Protein AF-A0A1Q7Y3D4-F1 (afdb_monomer)

Foldseek 3Di:
DDDDAAEQAEDEDEEAEAAAQFQAAEAEDAVPHAHEHYEYEHYEHEYAADADPVQLVQDFDRPVPPPDDSCSRPRGHQARHYEHERYEAYEYENYEYHHPDAHQGANYEYEQYEHYEAEAYEYDHDPNHFNYWDAFYAFYWHDPYPPDHTDTDRTDRTDGD

Sequence (161 aa):
MLVGKLRRVIISNIVCSNAVAHLGSIISGIPGHEIEDVRLNDIYIQHQGGGTAADSQIQPPEKEDAYPEPTMFGPTLPSHGFFIRHARNIHLSNIEFAYLQEDARPAFVMQNVTGADFFRIKAQHAPSAATFALKQVQDFSVAQSRPVPD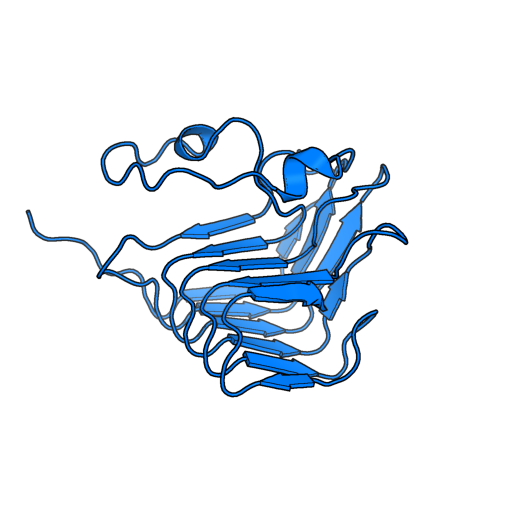TLLDRADDKKL

Structure (mmCIF, N/CA/C/O backbone):
data_AF-A0A1Q7Y3D4-F1
#
_entry.id   AF-A0A1Q7Y3D4-F1
#
loop_
_atom_site.group_PDB
_atom_site.id
_atom_site.type_symbol
_atom_site.label_atom_id
_atom_site.label_alt_id
_atom_site.label_comp_id
_atom_site.label_asym_id
_atom_site.label_entity_id
_atom_site.label_seq_id
_atom_site.pdbx_PDB_ins_code
_atom_site.Cartn_x
_atom_site.Cartn_y
_atom_site.Cartn_z
_atom_site.occupancy
_atom_site.B_iso_or_equiv
_atom_site.auth_seq_id
_atom_site.auth_comp_id
_atom_site.auth_asym_id
_atom_site.auth_atom_id
_atom_site.pdbx_PDB_model_num
ATOM 1 N N . MET A 1 1 ? -23.938 18.084 -7.297 1.00 66.12 1 MET A N 1
ATOM 2 C CA . MET A 1 1 ? -23.968 16.720 -7.866 1.00 66.12 1 MET A CA 1
ATOM 3 C C . MET A 1 1 ? -23.937 15.741 -6.697 1.00 66.12 1 MET A C 1
ATOM 5 O O . MET A 1 1 ? -23.311 16.072 -5.699 1.00 66.12 1 MET A O 1
ATOM 9 N N . LEU A 1 2 ? -24.660 14.619 -6.745 1.00 82.25 2 LEU A N 1
ATOM 10 C CA . LEU A 1 2 ? -24.575 13.605 -5.684 1.00 82.25 2 LEU A CA 1
ATOM 11 C C . LEU A 1 2 ? -23.332 12.746 -5.933 1.00 82.25 2 LEU A C 1
ATOM 13 O O . LEU A 1 2 ? -23.204 12.174 -7.012 1.00 82.25 2 LEU A O 1
ATOM 17 N N . VAL A 1 3 ? -22.432 12.670 -4.953 1.00 88.75 3 VAL A N 1
ATOM 18 C CA . VAL A 1 3 ? -21.235 11.821 -5.023 1.00 88.75 3 VAL A CA 1
ATOM 19 C C . VAL A 1 3 ? -21.598 10.407 -4.567 1.00 88.75 3 VAL A C 1
ATOM 21 O O . VAL A 1 3 ? -22.245 10.225 -3.531 1.00 88.75 3 VAL A O 1
ATOM 24 N N . GLY A 1 4 ? -21.214 9.402 -5.358 1.00 90.50 4 GLY A N 1
ATOM 25 C CA . GLY A 1 4 ? -21.428 7.992 -5.032 1.00 90.50 4 GLY A CA 1
ATOM 26 C C . GLY A 1 4 ? -20.600 7.536 -3.827 1.00 90.50 4 GLY A C 1
ATOM 27 O O . GLY A 1 4 ? -19.575 8.127 -3.505 1.00 90.50 4 GLY A O 1
ATOM 28 N N . LYS A 1 5 ? -21.036 6.462 -3.158 1.00 94.38 5 LYS A N 1
ATOM 29 C CA . LYS A 1 5 ? -20.279 5.819 -2.072 1.00 94.38 5 LYS A CA 1
ATOM 30 C C . LYS A 1 5 ? -19.904 4.398 -2.464 1.00 94.38 5 LYS A C 1
ATOM 32 O O . LYS A 1 5 ? -20.794 3.613 -2.790 1.00 94.38 5 LYS A O 1
ATOM 37 N N . LEU A 1 6 ? -18.624 4.055 -2.356 1.00 97.12 6 LEU A N 1
ATOM 38 C CA . LEU A 1 6 ? -18.140 2.682 -2.478 1.00 97.12 6 LEU A CA 1
ATOM 39 C C . LEU A 1 6 ? -17.708 2.189 -1.098 1.00 97.12 6 LEU A C 1
ATOM 41 O O . LEU A 1 6 ? -16.836 2.785 -0.470 1.00 97.12 6 LEU A O 1
ATOM 45 N N . ARG A 1 7 ? -18.355 1.122 -0.618 1.00 98.25 7 ARG A N 1
ATOM 46 C CA . ARG A 1 7 ? -18.064 0.550 0.697 1.00 98.25 7 ARG A CA 1
ATOM 47 C C . ARG A 1 7 ? -18.435 -0.916 0.825 1.00 98.25 7 ARG A C 1
ATOM 49 O O . ARG A 1 7 ? -19.326 -1.371 0.106 1.00 98.25 7 ARG A O 1
ATOM 56 N N . ARG A 1 8 ? -17.830 -1.605 1.798 1.00 98.38 8 ARG A N 1
ATOM 57 C CA . ARG A 1 8 ? -18.031 -3.043 2.081 1.00 98.38 8 ARG A CA 1
ATOM 58 C C . ARG A 1 8 ? -17.637 -3.912 0.893 1.00 98.38 8 ARG A C 1
ATOM 60 O O . ARG A 1 8 ? -18.421 -4.723 0.401 1.00 98.38 8 ARG A O 1
ATOM 67 N N . VAL A 1 9 ? -16.414 -3.700 0.427 1.00 98.56 9 VAL A N 1
ATOM 68 C CA . VAL A 1 9 ? -15.837 -4.426 -0.705 1.00 98.56 9 VAL A CA 1
ATOM 69 C C . VAL A 1 9 ? -14.943 -5.534 -0.172 1.00 98.56 9 VAL A C 1
ATOM 71 O O . VAL A 1 9 ? -14.087 -5.292 0.677 1.00 98.56 9 VAL A O 1
ATOM 74 N N . ILE A 1 10 ? -15.126 -6.749 -0.685 1.00 98.69 10 ILE A N 1
ATOM 75 C CA . ILE A 1 10 ? -14.235 -7.876 -0.415 1.00 98.69 10 ILE A CA 1
ATOM 76 C C . ILE A 1 10 ? -13.674 -8.357 -1.743 1.00 98.69 10 ILE A C 1
ATOM 78 O O . ILE A 1 10 ? -1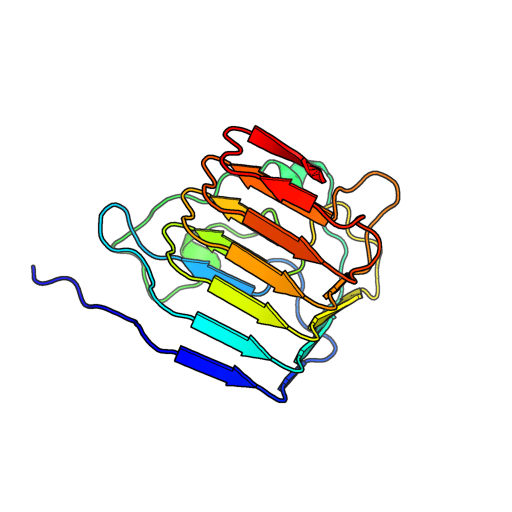4.431 -8.659 -2.664 1.00 98.69 10 ILE A O 1
ATOM 82 N N . ILE A 1 11 ? -12.352 -8.447 -1.818 1.00 98.50 11 ILE A N 1
ATOM 83 C CA . ILE A 1 11 ? -11.642 -9.050 -2.942 1.00 98.50 11 ILE A CA 1
ATOM 84 C C . ILE A 1 11 ? -10.726 -10.122 -2.370 1.00 98.50 11 ILE A C 1
ATOM 86 O O . ILE A 1 11 ? -9.980 -9.868 -1.422 1.00 98.50 11 ILE A O 1
ATOM 90 N N . SER A 1 12 ? -10.793 -11.333 -2.914 1.00 98.62 12 SER A N 1
ATOM 91 C CA . SER A 1 12 ? -9.952 -12.420 -2.434 1.00 98.62 12 SER A CA 1
ATOM 92 C C . SER A 1 12 ? -9.573 -13.424 -3.507 1.00 98.62 12 SER A C 1
ATOM 94 O O . SER A 1 12 ? -10.235 -13.512 -4.541 1.00 98.62 12 SER A O 1
ATOM 96 N N . ASN A 1 13 ? -8.521 -14.197 -3.224 1.00 98.56 13 ASN A N 1
ATOM 97 C CA . ASN A 1 13 ? -8.043 -15.295 -4.065 1.00 98.56 13 ASN A CA 1
ATOM 98 C C . ASN A 1 13 ? -7.640 -14.831 -5.470 1.00 98.56 13 ASN A C 1
ATOM 100 O O . ASN A 1 13 ? -8.055 -15.406 -6.477 1.00 98.56 13 ASN A O 1
ATOM 104 N N . ILE A 1 14 ? -6.839 -13.765 -5.534 1.00 98.12 14 ILE A N 1
ATOM 105 C CA . ILE A 1 14 ? -6.349 -13.212 -6.798 1.00 98.12 14 ILE A CA 1
ATOM 106 C C . ILE A 1 14 ? -4.876 -13.547 -6.981 1.00 98.12 14 ILE A C 1
ATOM 108 O O . ILE A 1 14 ? -4.046 -13.289 -6.114 1.00 98.12 14 ILE A O 1
ATOM 112 N N . VAL A 1 15 ? -4.552 -14.048 -8.170 1.00 98.25 15 VAL 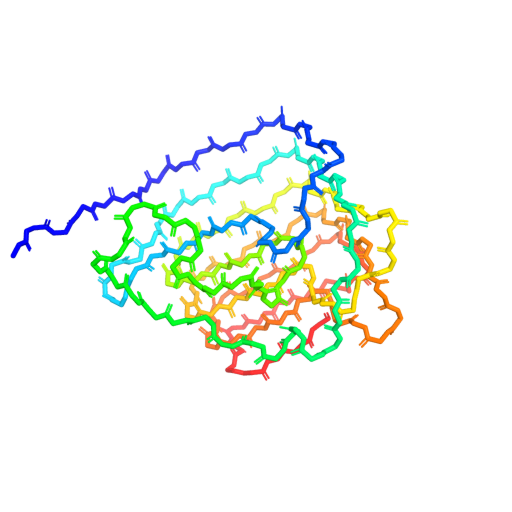A N 1
ATOM 113 C CA . VAL A 1 15 ? -3.181 -14.162 -8.662 1.00 98.25 15 VAL A CA 1
ATOM 114 C C . VAL A 1 15 ? -3.052 -13.264 -9.883 1.00 98.25 15 VAL A C 1
ATOM 116 O O . VAL A 1 15 ? -3.772 -13.429 -10.866 1.00 98.25 15 VAL A O 1
ATOM 119 N N . CYS A 1 16 ? -2.132 -12.310 -9.818 1.00 97.06 16 CYS A N 1
ATOM 120 C CA . CYS A 1 16 ? -1.759 -11.451 -10.931 1.00 97.06 16 CYS A CA 1
ATOM 121 C C . CYS A 1 16 ? -0.286 -11.689 -11.267 1.00 97.06 16 CYS A C 1
ATOM 123 O O . CYS A 1 16 ? 0.568 -11.683 -10.379 1.00 97.06 16 CYS A O 1
ATOM 125 N N . SER A 1 17 ? 0.028 -11.914 -12.541 1.00 96.62 17 SER A N 1
ATOM 126 C CA . SER A 1 17 ? 1.387 -12.236 -12.982 1.00 96.62 17 SER A CA 1
ATOM 127 C C . SER A 1 17 ? 1.804 -11.362 -14.151 1.00 96.62 17 SER A C 1
ATOM 129 O O . SER A 1 17 ? 0.989 -11.051 -15.018 1.00 96.62 17 SER A O 1
ATOM 131 N N . ASN A 1 18 ? 3.090 -11.002 -14.180 1.00 95.75 18 ASN A N 1
ATOM 132 C CA . ASN A 1 18 ? 3.687 -10.140 -15.199 1.00 95.75 18 ASN A CA 1
ATOM 133 C C . ASN A 1 18 ? 2.922 -8.814 -15.407 1.00 95.75 18 ASN A C 1
ATOM 135 O O . ASN A 1 18 ? 2.764 -8.339 -16.533 1.00 95.75 18 ASN A O 1
ATOM 139 N N . ALA A 1 19 ? 2.421 -8.223 -14.318 1.00 94.62 19 ALA A N 1
ATOM 140 C CA . ALA A 1 19 ? 1.708 -6.954 -14.374 1.00 94.62 19 ALA A CA 1
ATOM 141 C C . ALA A 1 19 ? 2.640 -5.803 -14.783 1.00 94.62 19 ALA A C 1
ATOM 143 O O . ALA A 1 19 ? 3.809 -5.747 -14.382 1.00 94.62 19 ALA A O 1
ATOM 144 N N . VAL A 1 20 ? 2.102 -4.841 -15.534 1.00 91.44 20 VAL A N 1
ATOM 145 C CA . VAL A 1 20 ? 2.785 -3.565 -15.778 1.00 91.44 20 VAL A CA 1
ATOM 146 C C . VAL A 1 20 ? 2.959 -2.814 -14.457 1.00 91.44 20 VAL A C 1
ATOM 148 O O . VAL A 1 20 ? 2.049 -2.762 -13.634 1.00 91.44 20 VAL A O 1
ATOM 151 N N . ALA A 1 21 ? 4.141 -2.244 -14.231 1.00 89.38 21 ALA A N 1
ATOM 152 C CA . ALA A 1 21 ? 4.531 -1.804 -12.890 1.00 89.38 21 ALA A CA 1
ATOM 153 C C . ALA A 1 21 ? 4.268 -0.322 -12.589 1.00 89.38 21 ALA A C 1
ATOM 155 O O . ALA A 1 21 ? 4.313 0.080 -11.430 1.00 89.38 21 ALA A O 1
ATOM 156 N N . HIS A 1 22 ? 4.005 0.513 -13.596 1.00 88.19 22 HIS A N 1
ATOM 157 C CA . HIS A 1 22 ? 4.006 1.969 -13.419 1.00 88.19 22 HIS A CA 1
ATOM 158 C C . HIS A 1 22 ? 2.860 2.488 -12.528 1.00 88.19 22 HIS A C 1
ATOM 160 O O . HIS A 1 22 ? 3.078 3.446 -11.794 1.00 88.19 22 HIS A O 1
ATOM 166 N N . LEU A 1 23 ? 1.688 1.837 -12.501 1.00 84.19 23 LEU A N 1
ATOM 167 C CA . LEU A 1 23 ? 0.550 2.263 -11.663 1.00 84.19 23 LEU A CA 1
ATOM 168 C C . LEU A 1 23 ? 0.380 1.443 -10.372 1.00 84.19 23 LEU A C 1
ATOM 170 O O . LEU A 1 23 ? -0.010 1.993 -9.349 1.00 84.19 23 LEU A O 1
ATOM 174 N N . GLY A 1 24 ? 0.666 0.140 -10.383 1.00 86.88 24 GLY A N 1
ATOM 175 C CA . GLY A 1 24 ? 0.287 -0.730 -9.263 1.00 86.88 24 GLY A CA 1
ATOM 176 C C . GLY A 1 24 ? -1.239 -0.821 -9.088 1.00 86.88 24 GLY A C 1
ATOM 177 O O . GLY A 1 24 ? -1.998 -0.667 -10.045 1.00 86.88 24 GLY A O 1
ATOM 178 N N . SER A 1 25 ? -1.693 -1.100 -7.867 1.00 94.12 25 SER A N 1
ATOM 179 C CA . SER A 1 25 ? -3.111 -1.167 -7.487 1.00 94.12 25 SER A CA 1
ATOM 180 C C . SER A 1 25 ? -3.549 0.111 -6.769 1.00 94.12 25 SER A C 1
ATOM 182 O O . SER A 1 25 ? -2.846 0.606 -5.892 1.00 94.12 25 SER A O 1
ATOM 184 N N . ILE A 1 26 ? -4.724 0.643 -7.112 1.00 94.81 26 ILE A N 1
ATOM 185 C CA . ILE A 1 26 ? -5.178 1.961 -6.646 1.00 94.81 26 ILE A CA 1
ATOM 186 C C . ILE A 1 26 ? -6.473 1.827 -5.852 1.00 94.81 26 ILE A C 1
ATOM 188 O O . ILE A 1 26 ? -7.455 1.277 -6.348 1.00 94.81 26 ILE A O 1
ATOM 192 N N . ILE A 1 27 ? -6.494 2.393 -4.647 1.00 96.62 27 ILE A N 1
ATOM 193 C CA . ILE A 1 27 ? -7.709 2.636 -3.865 1.00 96.62 27 ILE A CA 1
ATOM 194 C C . ILE A 1 27 ? -7.739 4.130 -3.559 1.00 96.62 27 ILE A C 1
ATOM 196 O O . ILE A 1 27 ? -7.105 4.578 -2.611 1.00 96.62 27 ILE A O 1
ATOM 200 N N . SER A 1 28 ? -8.442 4.916 -4.370 1.00 95.38 28 SER A N 1
ATOM 201 C CA . SER A 1 28 ? -8.550 6.362 -4.156 1.00 95.38 28 SER A CA 1
ATOM 202 C C . SER A 1 28 ? -10.007 6.760 -3.999 1.00 95.38 28 SER A C 1
ATOM 204 O O . SER A 1 28 ? -10.789 6.614 -4.937 1.00 95.38 28 SER A O 1
ATOM 206 N N . GLY A 1 29 ? -10.356 7.291 -2.830 1.00 95.38 29 GLY A N 1
ATOM 207 C CA . GLY A 1 29 ? -11.504 8.182 -2.699 1.00 95.38 29 GLY A CA 1
ATOM 208 C C . GLY A 1 29 ? -11.160 9.576 -3.221 1.00 95.38 29 GLY A C 1
ATOM 209 O O . GLY A 1 29 ? -10.099 9.788 -3.819 1.00 95.38 29 GLY A O 1
ATOM 210 N N . ILE A 1 30 ? -12.044 10.527 -2.940 1.00 94.25 30 ILE A N 1
ATOM 211 C CA . ILE A 1 30 ? -11.812 11.963 -3.146 1.00 94.25 30 ILE A CA 1
ATOM 212 C C . ILE A 1 30 ? -11.980 12.696 -1.804 1.00 94.25 30 ILE A C 1
ATOM 214 O O . ILE A 1 30 ? -12.592 12.138 -0.883 1.00 94.25 30 ILE A O 1
ATOM 218 N N . PRO A 1 31 ? -11.462 13.927 -1.651 1.00 94.00 31 PRO A N 1
ATOM 219 C CA . PRO A 1 31 ? -11.648 14.720 -0.440 1.00 94.00 31 PRO A CA 1
ATOM 220 C C . PRO A 1 31 ? -13.113 14.760 0.030 1.00 94.00 31 PRO A C 1
ATOM 222 O O . PRO A 1 31 ? -14.025 15.086 -0.723 1.00 94.00 31 PRO A O 1
ATOM 225 N N . GLY A 1 32 ? -13.350 14.401 1.295 1.00 94.06 32 GLY A N 1
ATOM 226 C CA . GLY A 1 32 ? -14.693 14.359 1.892 1.00 94.06 32 GLY A CA 1
ATOM 227 C C . GLY A 1 32 ? -15.558 13.148 1.504 1.00 94.06 32 GLY A C 1
ATOM 228 O O . GLY A 1 32 ? -16.651 12.989 2.052 1.00 94.06 32 GLY A O 1
ATOM 229 N N . HIS A 1 33 ? -15.080 12.275 0.613 1.00 95.50 33 HIS A N 1
ATOM 230 C CA . HIS A 1 33 ? -15.794 11.086 0.141 1.00 95.50 33 HIS A CA 1
ATOM 231 C C . HIS A 1 33 ? -14.856 9.875 0.103 1.00 95.50 33 HIS A C 1
ATOM 233 O O . HIS A 1 33 ? -14.411 9.419 -0.953 1.00 95.50 33 HIS A O 1
ATOM 239 N N . GLU A 1 34 ? -14.548 9.376 1.296 1.00 97.69 34 GLU A N 1
ATOM 240 C CA . GLU A 1 34 ? -13.641 8.252 1.498 1.00 97.69 34 GLU A CA 1
ATOM 241 C C . GLU A 1 34 ? -14.205 6.943 0.921 1.00 97.69 34 GLU A C 1
ATOM 243 O O . GLU A 1 34 ? -15.419 6.711 0.915 1.00 97.69 34 GLU A O 1
ATOM 248 N N . ILE A 1 35 ? -13.309 6.055 0.483 1.00 98.31 35 ILE A N 1
ATOM 249 C CA . ILE A 1 35 ? -13.637 4.639 0.271 1.00 98.31 35 ILE A CA 1
ATOM 250 C C . ILE A 1 35 ? -13.641 3.940 1.630 1.00 98.31 35 ILE A C 1
ATOM 252 O O . ILE A 1 35 ? -12.664 4.049 2.367 1.00 98.31 35 ILE A O 1
ATOM 256 N N . GLU 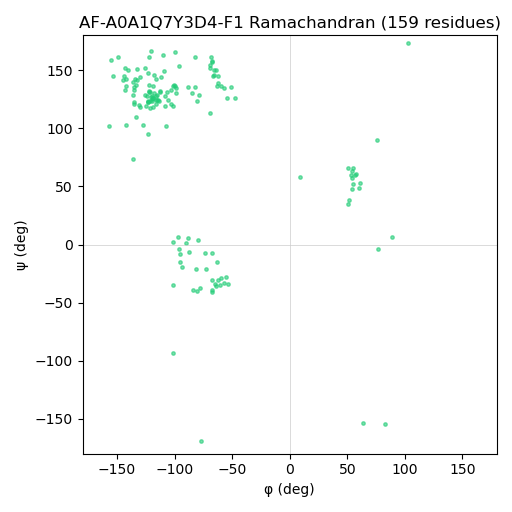A 1 36 ? -14.710 3.211 1.959 1.00 98.75 36 GLU A N 1
ATOM 257 C CA . GLU A 1 36 ? -14.908 2.658 3.309 1.00 98.75 36 GLU A CA 1
ATOM 258 C C . GLU A 1 36 ? -14.956 1.119 3.321 1.00 98.75 36 GLU A C 1
ATOM 260 O O . GLU A 1 36 ? -15.530 0.488 2.434 1.00 98.75 36 GLU A O 1
ATOM 265 N N . ASP A 1 37 ? -14.446 0.494 4.379 1.00 98.75 37 ASP A N 1
ATOM 266 C CA . ASP A 1 37 ? -14.654 -0.926 4.695 1.00 98.75 37 ASP A CA 1
ATOM 267 C C . ASP A 1 37 ? -14.223 -1.878 3.557 1.00 98.75 37 ASP A C 1
ATOM 269 O O . ASP A 1 37 ? -15.030 -2.643 3.009 1.00 98.75 37 ASP A O 1
ATOM 273 N N . VAL A 1 38 ? -12.944 -1.829 3.179 1.00 98.81 38 VAL A N 1
ATOM 274 C CA . VAL A 1 38 ? -12.369 -2.701 2.139 1.00 98.81 38 VAL A CA 1
ATOM 275 C C . VAL A 1 38 ? -11.555 -3.813 2.781 1.00 98.81 38 VAL A C 1
ATOM 277 O O . VAL A 1 38 ? -10.723 -3.565 3.651 1.00 98.81 38 VAL A O 1
ATOM 280 N N . ARG A 1 39 ? -11.763 -5.050 2.322 1.00 98.88 39 ARG A N 1
ATOM 281 C CA . ARG A 1 39 ? -10.968 -6.213 2.729 1.00 98.88 39 ARG A CA 1
ATOM 282 C C . ARG A 1 39 ? -10.351 -6.895 1.520 1.00 98.88 39 ARG A C 1
ATOM 284 O O . ARG A 1 39 ? -11.081 -7.352 0.639 1.00 98.88 39 ARG A O 1
ATOM 291 N N . LEU A 1 40 ? -9.028 -7.011 1.511 1.00 98.75 40 LEU A N 1
ATOM 292 C CA . LEU A 1 40 ? -8.284 -7.755 0.497 1.00 98.75 40 LEU A CA 1
ATOM 293 C C . LEU A 1 40 ? -7.587 -8.943 1.156 1.00 98.75 40 LEU A C 1
ATOM 295 O O . LEU A 1 40 ? -6.849 -8.753 2.123 1.00 98.75 40 LEU A O 1
ATOM 299 N N . ASN A 1 41 ? -7.832 -10.157 0.659 1.00 98.38 41 ASN A N 1
ATOM 300 C CA . ASN A 1 41 ? -7.319 -11.375 1.290 1.00 98.38 41 ASN A CA 1
ATOM 301 C C . ASN A 1 41 ? -6.752 -12.361 0.272 1.00 98.38 41 ASN A C 1
ATOM 303 O O . ASN A 1 41 ? -7.365 -12.578 -0.769 1.00 98.38 41 ASN A O 1
ATOM 307 N N . ASP A 1 42 ? -5.638 -13.006 0.605 1.00 98.69 42 ASP A N 1
ATOM 308 C CA . ASP A 1 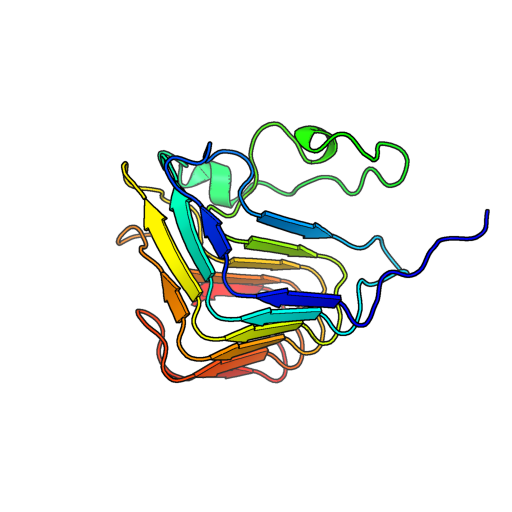42 ? -5.073 -14.106 -0.189 1.00 98.69 42 ASP A CA 1
ATOM 309 C C . ASP A 1 42 ? -4.782 -13.667 -1.634 1.00 98.69 42 ASP A C 1
ATOM 311 O O . ASP A 1 42 ? -5.371 -14.157 -2.603 1.00 98.69 42 ASP A O 1
ATOM 315 N N . ILE A 1 43 ? -3.903 -12.670 -1.770 1.00 98.62 43 ILE A N 1
ATOM 316 C CA . ILE A 1 43 ? -3.558 -12.064 -3.059 1.00 98.62 43 ILE A CA 1
ATOM 317 C C . ILE A 1 43 ? -2.058 -12.178 -3.312 1.00 98.62 43 ILE A C 1
ATOM 319 O O . ILE A 1 43 ? -1.243 -11.784 -2.479 1.00 98.62 43 ILE A O 1
ATOM 323 N N . TYR A 1 44 ? -1.706 -12.649 -4.504 1.00 98.38 44 TYR A N 1
ATOM 324 C CA . TYR A 1 44 ? -0.348 -12.619 -5.032 1.00 98.38 44 TYR A CA 1
ATOM 325 C C . TYR A 1 44 ? -0.282 -11.716 -6.262 1.00 98.38 44 TYR A C 1
ATOM 327 O O . TYR A 1 44 ? -1.055 -11.893 -7.207 1.00 98.38 44 TYR A O 1
ATOM 335 N N . ILE A 1 45 ? 0.662 -10.776 -6.280 1.00 97.56 45 ILE A N 1
ATOM 336 C CA . ILE A 1 45 ? 0.916 -9.908 -7.433 1.00 97.56 45 ILE A CA 1
ATOM 337 C C . ILE A 1 45 ? 2.409 -9.927 -7.765 1.00 97.56 45 ILE A C 1
ATOM 339 O O . ILE A 1 45 ? 3.242 -9.476 -6.979 1.00 97.56 45 ILE A O 1
ATOM 343 N N . GLN A 1 46 ? 2.735 -10.394 -8.971 1.00 97.62 46 GLN A N 1
ATOM 344 C CA . GLN A 1 46 ? 4.050 -10.229 -9.583 1.00 97.62 46 GLN A CA 1
ATOM 345 C C . GLN A 1 46 ? 3.992 -9.171 -10.685 1.00 97.62 46 GLN A C 1
ATOM 347 O O . GLN A 1 46 ? 3.232 -9.314 -11.647 1.00 97.62 46 GLN A O 1
ATOM 352 N N . HIS A 1 47 ? 4.834 -8.146 -10.585 1.00 97.31 47 HIS A N 1
ATOM 353 C CA . HIS A 1 47 ? 4.934 -7.078 -11.580 1.00 97.31 47 HIS A CA 1
ATOM 354 C C . HIS A 1 47 ? 6.337 -6.969 -12.188 1.00 97.31 47 HIS A C 1
ATOM 356 O O . HIS A 1 47 ? 7.306 -7.546 -11.699 1.00 97.31 47 HIS A O 1
ATOM 362 N N . GLN A 1 48 ? 6.452 -6.225 -13.287 1.00 97.62 48 GLN A N 1
ATOM 363 C CA . GLN A 1 48 ? 7.716 -6.060 -14.014 1.00 97.62 48 GLN A CA 1
ATOM 364 C C . GLN A 1 48 ? 8.788 -5.325 -13.189 1.00 97.62 48 GLN A C 1
ATOM 366 O O . GLN A 1 48 ? 9.955 -5.688 -13.263 1.00 97.62 48 GLN A O 1
ATOM 371 N N . GLY A 1 49 ? 8.387 -4.371 -12.345 1.00 96.50 49 GLY A N 1
ATOM 372 C CA . GLY A 1 49 ? 9.286 -3.563 -11.510 1.00 96.50 49 GLY A CA 1
ATOM 373 C C . GLY A 1 49 ? 9.885 -2.376 -12.263 1.00 96.50 49 GLY A C 1
ATOM 374 O O . GLY A 1 49 ? 9.278 -1.896 -13.223 1.00 96.50 49 GLY A O 1
ATOM 375 N N . GLY A 1 50 ? 11.058 -1.909 -11.829 1.00 96.50 50 GLY A N 1
ATOM 376 C CA . GLY A 1 50 ? 11.819 -0.854 -12.510 1.00 96.50 50 GLY A CA 1
ATOM 377 C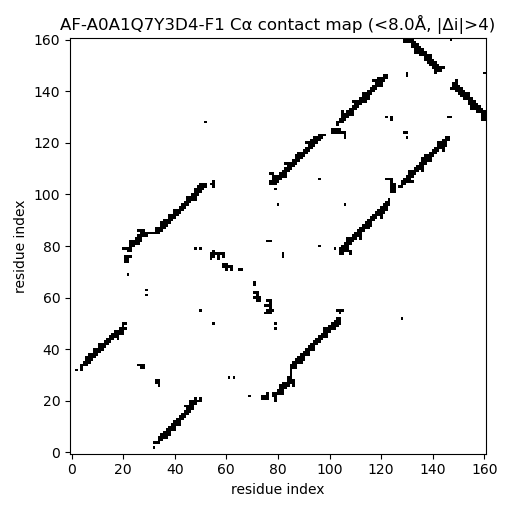 C . GLY A 1 50 ? 11.489 0.584 -12.093 1.00 96.50 50 GLY A C 1
ATOM 378 O O . GLY A 1 50 ? 12.003 1.520 -12.704 1.00 96.50 50 GLY A O 1
ATOM 379 N N . GLY A 1 51 ? 10.655 0.786 -11.070 1.00 96.56 51 GLY A N 1
ATOM 380 C CA . GLY A 1 51 ? 10.423 2.111 -10.495 1.00 96.56 51 GLY A CA 1
ATOM 381 C C . GLY A 1 51 ? 11.665 2.683 -9.808 1.00 96.56 51 GLY A C 1
ATOM 382 O O . GLY A 1 51 ? 12.463 1.964 -9.206 1.00 96.56 51 GLY A O 1
ATOM 383 N N . THR A 1 52 ? 11.830 4.000 -9.884 1.00 96.56 52 THR A N 1
ATOM 384 C CA . THR A 1 52 ? 12.991 4.716 -9.346 1.00 96.56 52 THR A CA 1
ATOM 385 C C . THR A 1 52 ? 12.705 5.354 -7.985 1.00 96.56 52 THR A C 1
ATOM 387 O O . THR A 1 52 ? 11.560 5.556 -7.577 1.00 96.56 52 THR A O 1
ATOM 390 N N . ALA A 1 53 ? 13.767 5.762 -7.283 1.00 96.12 53 ALA A N 1
ATOM 391 C CA . ALA A 1 53 ? 13.625 6.536 -6.053 1.00 96.12 53 ALA A CA 1
ATOM 392 C C . ALA A 1 53 ? 12.937 7.894 -6.299 1.00 96.12 53 ALA A C 1
ATOM 394 O O . ALA A 1 53 ? 12.224 8.378 -5.423 1.00 96.12 53 ALA A O 1
ATOM 395 N N . ALA A 1 54 ? 13.097 8.493 -7.486 1.00 96.44 54 ALA A N 1
ATOM 396 C CA . ALA A 1 54 ? 12.399 9.723 -7.858 1.00 96.44 54 ALA A CA 1
ATOM 397 C C . ALA A 1 54 ? 10.889 9.486 -8.007 1.00 96.44 54 ALA A C 1
ATOM 399 O O . ALA A 1 54 ? 10.096 10.291 -7.518 1.00 96.44 54 ALA A O 1
ATOM 400 N N . ASP A 1 55 ? 10.492 8.345 -8.581 1.00 96.88 55 ASP A N 1
ATOM 401 C CA . ASP A 1 55 ? 9.079 7.976 -8.703 1.00 96.88 55 ASP A CA 1
ATOM 402 C C . ASP A 1 55 ? 8.401 7.866 -7.331 1.00 96.88 55 ASP A C 1
ATOM 404 O O . ASP A 1 55 ? 7.259 8.288 -7.170 1.00 96.88 55 ASP A O 1
ATOM 408 N N . SER A 1 56 ? 9.123 7.406 -6.301 1.00 95.25 56 SER A N 1
ATOM 409 C CA . SER A 1 56 ? 8.598 7.319 -4.926 1.00 95.25 56 SER A CA 1
ATOM 410 C C . SER A 1 56 ? 8.225 8.670 -4.300 1.00 95.25 56 SER A C 1
ATOM 412 O O . SER A 1 56 ? 7.555 8.707 -3.267 1.00 95.25 56 SER A O 1
ATOM 414 N N . GLN A 1 57 ? 8.684 9.781 -4.886 1.00 95.06 57 GLN A N 1
ATOM 415 C CA . GLN A 1 57 ? 8.403 11.137 -4.412 1.00 95.06 57 GLN A CA 1
ATOM 416 C C . GLN A 1 57 ? 7.216 11.784 -5.139 1.00 95.06 57 GLN A C 1
ATOM 418 O O . GLN A 1 57 ? 6.760 12.855 -4.725 1.00 95.06 57 GLN A O 1
ATOM 423 N N . ILE A 1 58 ? 6.692 11.143 -6.192 1.00 95.56 58 ILE A N 1
ATOM 424 C CA . ILE A 1 58 ? 5.553 11.648 -6.962 1.00 95.56 58 ILE A CA 1
ATOM 425 C C . ILE A 1 58 ? 4.353 11.864 -6.033 1.00 95.56 58 ILE A C 1
ATOM 427 O O . ILE A 1 58 ? 4.015 11.017 -5.208 1.00 95.56 58 ILE A O 1
ATOM 431 N N . GLN A 1 59 ? 3.693 13.011 -6.194 1.00 93.75 59 GLN A N 1
ATOM 432 C CA . GLN A 1 59 ? 2.413 13.316 -5.560 1.00 93.75 59 GLN A CA 1
ATOM 433 C C . GLN A 1 59 ? 1.318 13.269 -6.633 1.00 93.75 59 GLN A C 1
ATOM 435 O O . GLN A 1 59 ? 1.216 14.208 -7.428 1.00 93.75 59 GLN A O 1
ATOM 440 N N . PRO A 1 60 ? 0.521 12.188 -6.698 1.00 93.19 60 PRO A N 1
ATOM 441 C CA . PRO A 1 60 ? -0.559 12.087 -7.671 1.00 93.19 60 PRO A CA 1
ATOM 442 C C . PRO A 1 60 ? -1.584 13.224 -7.498 1.00 93.19 60 PRO A C 1
ATOM 444 O O . PRO A 1 60 ? -1.979 13.509 -6.365 1.00 93.19 60 PRO A O 1
ATOM 447 N N . PRO A 1 61 ? -2.062 13.877 -8.572 1.00 92.25 61 PRO A N 1
ATOM 448 C CA . PRO A 1 61 ? -3.077 14.928 -8.471 1.00 92.25 61 PRO A CA 1
ATOM 449 C C . PRO A 1 61 ? -4.447 14.372 -8.029 1.00 92.25 61 PRO A C 1
ATOM 451 O O . PRO A 1 61 ? -4.705 13.174 -8.139 1.00 92.25 61 PRO A O 1
ATOM 454 N N . GLU A 1 62 ? -5.343 15.233 -7.535 1.00 87.19 62 GLU A N 1
ATOM 455 C CA . GLU A 1 62 ? -6.681 14.827 -7.045 1.00 87.19 62 GLU A CA 1
ATOM 456 C C . GLU A 1 62 ? -7.734 14.634 -8.157 1.00 87.19 62 GLU A C 1
ATOM 458 O O . GLU A 1 62 ? -8.688 13.907 -7.938 1.00 87.19 62 GLU A O 1
ATOM 463 N N . LYS A 1 63 ? -7.544 15.224 -9.350 1.00 85.38 63 LYS A N 1
ATOM 464 C CA . LYS A 1 63 ? -8.395 15.171 -10.573 1.00 85.38 63 LYS A CA 1
ATOM 465 C C . LYS A 1 63 ? -9.796 14.514 -10.459 1.00 85.38 63 LYS A C 1
ATOM 467 O O . LYS A 1 63 ? -10.109 13.612 -11.229 1.00 85.38 63 LYS A O 1
ATOM 472 N N . GLU A 1 64 ? -10.663 15.006 -9.580 1.00 82.44 64 GLU A N 1
ATOM 473 C CA . GLU A 1 64 ? -11.935 14.346 -9.224 1.00 82.44 64 GLU A CA 1
ATOM 474 C C . GLU A 1 64 ? -12.863 14.095 -10.433 1.00 82.44 64 GLU A C 1
ATOM 476 O O . GLU A 1 64 ? -13.517 13.057 -10.510 1.00 82.44 64 GLU A O 1
ATOM 481 N N . ASP A 1 65 ? -12.837 14.989 -11.428 1.00 82.19 65 ASP A N 1
ATOM 482 C CA . ASP A 1 65 ? -13.692 14.936 -12.623 1.00 82.19 65 ASP A CA 1
ATOM 483 C C . ASP A 1 65 ? -13.098 14.145 -13.811 1.00 82.19 65 ASP A C 1
ATOM 485 O O . ASP A 1 65 ? -13.702 14.095 -14.882 1.00 82.19 65 ASP A O 1
ATOM 489 N N . ALA A 1 66 ? -11.902 13.555 -13.673 1.00 80.31 66 ALA A N 1
ATOM 490 C CA . ALA A 1 66 ? -11.189 12.898 -14.783 1.00 80.31 66 ALA A CA 1
ATOM 491 C C . ALA A 1 66 ? -11.297 11.359 -14.795 1.00 80.31 66 ALA A C 1
ATOM 493 O O . ALA A 1 66 ? -10.702 10.707 -15.655 1.00 80.31 66 ALA A O 1
ATOM 494 N N . TYR A 1 67 ? -12.038 10.776 -13.848 1.00 74.56 67 TYR A N 1
ATOM 495 C CA . TYR A 1 67 ? -12.319 9.337 -13.799 1.00 74.56 67 TYR A CA 1
ATOM 496 C C . TYR A 1 67 ? -13.113 8.889 -15.052 1.00 74.56 67 TYR A C 1
ATOM 498 O O . TYR A 1 67 ? -13.960 9.662 -15.510 1.00 74.56 67 TYR A O 1
ATOM 506 N N . PRO A 1 68 ? -12.913 7.672 -15.623 1.00 76.56 68 PRO A N 1
ATOM 507 C CA . PRO A 1 68 ? -12.228 6.479 -15.093 1.00 76.56 68 PRO A CA 1
ATOM 508 C C . PRO A 1 68 ? -10.766 6.262 -15.496 1.00 76.56 68 PRO A C 1
ATOM 510 O O . PRO A 1 68 ? -10.217 5.210 -15.173 1.00 76.56 68 PRO A O 1
ATOM 513 N N . GLU A 1 69 ? -10.129 7.200 -16.196 1.00 82.88 69 GLU A N 1
ATOM 514 C CA . GLU A 1 69 ? -8.807 6.971 -16.792 1.00 82.88 69 GLU A CA 1
ATOM 515 C C . GLU A 1 69 ? -7.693 6.852 -15.738 1.00 82.88 69 GLU A C 1
ATOM 517 O O . GLU A 1 69 ? -7.350 7.859 -15.126 1.00 82.88 69 GLU A O 1
ATOM 522 N N . PRO A 1 70 ? -7.034 5.689 -15.544 1.00 70.62 70 PRO A N 1
ATOM 523 C CA . PRO A 1 70 ? -6.032 5.521 -14.482 1.00 70.62 70 PRO A CA 1
ATOM 524 C C . PRO A 1 70 ? -4.839 6.482 -14.596 1.00 70.62 70 PRO A C 1
ATOM 526 O O . PRO A 1 70 ? -4.263 6.902 -13.592 1.00 70.62 70 PRO A O 1
ATOM 529 N N . THR A 1 71 ? -4.505 6.889 -15.825 1.00 79.75 71 THR A N 1
ATOM 530 C CA . THR A 1 71 ? -3.450 7.873 -16.122 1.00 79.75 71 THR A CA 1
ATOM 531 C C . THR A 1 71 ? -3.787 9.287 -15.636 1.00 79.75 71 THR A C 1
ATOM 533 O O . THR A 1 71 ? -2.923 10.168 -15.636 1.00 79.75 71 THR A O 1
ATOM 536 N N . MET A 1 72 ? -5.014 9.530 -15.154 1.00 84.38 72 MET A N 1
ATOM 537 C CA . MET A 1 72 ? -5.394 10.779 -14.492 1.00 84.38 72 MET A CA 1
ATOM 538 C C . MET A 1 72 ? -4.450 11.119 -13.329 1.00 84.38 72 MET A C 1
ATOM 540 O O . MET A 1 72 ? -4.115 12.294 -13.155 1.00 84.38 72 MET A O 1
ATOM 544 N N . PHE A 1 73 ? -3.946 10.101 -12.621 1.00 84.62 73 PHE A N 1
ATOM 545 C CA . PHE A 1 73 ? -2.997 10.217 -11.510 1.00 84.62 73 PHE A CA 1
ATOM 546 C C . PHE A 1 73 ? -1.537 10.429 -11.940 1.00 84.62 73 PHE A C 1
ATOM 548 O O . PHE A 1 73 ? -0.649 10.523 -11.095 1.00 84.62 73 PHE A O 1
ATOM 555 N N . GLY A 1 74 ? -1.294 10.565 -13.244 1.00 87.31 74 GLY A N 1
ATOM 556 C CA . GLY A 1 74 ? 0.032 10.650 -13.836 1.00 87.31 74 GLY A CA 1
ATOM 557 C C . GLY A 1 74 ? 0.461 9.330 -14.485 1.00 87.31 74 GLY A C 1
ATOM 558 O O . GLY A 1 74 ? -0.237 8.321 -14.383 1.00 87.31 74 GLY A O 1
ATOM 559 N N . PRO A 1 75 ? 1.608 9.337 -15.183 1.00 87.56 75 PRO A N 1
ATOM 560 C CA . PRO A 1 75 ? 2.121 8.155 -15.874 1.00 87.56 75 PRO A CA 1
ATOM 561 C C . PRO A 1 75 ? 2.685 7.099 -14.914 1.00 87.56 75 PRO A C 1
ATOM 563 O O . PRO A 1 75 ? 2.779 5.937 -15.291 1.00 87.56 75 PRO A O 1
ATOM 566 N N . THR A 1 76 ? 3.047 7.495 -13.690 1.00 93.38 76 THR A N 1
ATOM 567 C CA . THR A 1 76 ? 3.674 6.632 -12.686 1.00 93.38 76 THR A CA 1
ATOM 568 C C . THR A 1 76 ? 3.136 6.979 -11.304 1.00 93.38 76 THR A C 1
ATOM 570 O O . THR A 1 76 ? 3.026 8.156 -10.959 1.00 93.38 76 THR A O 1
ATOM 573 N N . LEU A 1 77 ? 2.827 5.960 -10.505 1.00 95.69 77 LEU A N 1
ATOM 574 C CA . LEU A 1 77 ? 2.460 6.100 -9.101 1.00 95.69 77 LEU A CA 1
ATOM 575 C C . LEU A 1 77 ? 3.657 5.874 -8.170 1.00 95.69 77 LEU A C 1
ATOM 577 O O . LEU A 1 77 ? 4.581 5.130 -8.516 1.00 95.69 77 LEU A O 1
ATOM 581 N N . PRO A 1 78 ? 3.634 6.476 -6.964 1.00 97.31 78 PRO A N 1
ATOM 582 C CA . PRO A 1 78 ? 4.750 6.411 -6.028 1.00 97.31 78 PRO A CA 1
ATOM 583 C C . PRO A 1 78 ? 4.899 5.056 -5.338 1.00 97.31 78 PRO A C 1
ATOM 585 O O . PRO A 1 78 ? 5.887 4.858 -4.643 1.00 97.31 78 PRO A O 1
ATOM 588 N N . SER A 1 79 ? 3.951 4.133 -5.511 1.00 97.12 79 SER A N 1
ATOM 589 C CA . SER A 1 79 ? 4.010 2.761 -5.001 1.00 97.12 79 SER A CA 1
ATOM 590 C C . SER A 1 79 ? 4.204 1.755 -6.129 1.00 97.12 79 SER A C 1
ATOM 592 O O . SER A 1 79 ? 3.646 1.943 -7.210 1.00 97.12 79 SER A O 1
ATOM 594 N N . HIS A 1 80 ? 4.870 0.635 -5.855 1.00 96.25 80 HIS A N 1
ATOM 595 C CA . HIS A 1 80 ? 4.863 -0.515 -6.768 1.00 96.25 80 HIS A CA 1
ATOM 596 C C . HIS A 1 80 ? 3.772 -1.554 -6.445 1.00 96.25 80 HIS A C 1
ATOM 598 O O . HIS A 1 80 ? 3.402 -2.337 -7.317 1.00 96.25 80 HIS A O 1
ATOM 604 N N . GLY A 1 81 ? 3.233 -1.545 -5.218 1.00 96.19 81 GLY A N 1
ATOM 605 C CA . GLY A 1 81 ? 2.122 -2.395 -4.784 1.00 96.19 81 GLY A CA 1
ATOM 606 C C . GLY A 1 81 ? 0.789 -1.645 -4.771 1.00 96.19 81 GLY A C 1
ATOM 607 O O . GLY A 1 81 ? 0.112 -1.590 -5.794 1.00 96.19 81 GLY A O 1
ATOM 608 N N . PHE A 1 82 ? 0.407 -1.070 -3.625 1.00 97.50 82 PHE A N 1
ATOM 609 C CA . PHE A 1 82 ? -0.828 -0.295 -3.463 1.00 97.50 82 PHE A CA 1
ATOM 610 C C . PHE A 1 82 ? -0.574 1.195 -3.204 1.00 97.50 82 PHE A C 1
ATOM 612 O O . PHE A 1 82 ? 0.146 1.558 -2.271 1.00 97.50 82 PHE A O 1
ATOM 619 N N . PHE A 1 83 ? -1.271 2.046 -3.956 1.00 97.88 83 PHE A N 1
ATOM 620 C CA . PHE A 1 83 ? -1.499 3.448 -3.617 1.00 97.88 83 PHE A CA 1
ATOM 621 C C . PHE A 1 83 ? -2.913 3.592 -3.048 1.00 97.88 83 PHE A C 1
ATOM 623 O O . PHE A 1 83 ? -3.895 3.287 -3.728 1.00 97.88 83 PHE A O 1
ATOM 630 N N . ILE A 1 84 ? -3.019 4.041 -1.799 1.00 98.44 84 ILE A N 1
ATOM 631 C CA . ILE A 1 84 ? -4.285 4.169 -1.075 1.00 98.44 84 ILE A CA 1
ATOM 632 C C . ILE A 1 84 ? -4.440 5.615 -0.613 1.00 98.44 84 ILE A C 1
ATOM 634 O O . ILE A 1 84 ? -3.580 6.142 0.093 1.00 98.44 84 ILE A O 1
ATOM 638 N N . ARG A 1 85 ? -5.536 6.268 -0.993 1.00 97.88 85 ARG A N 1
ATOM 639 C CA . ARG A 1 85 ? -5.794 7.663 -0.642 1.00 97.88 85 ARG A CA 1
ATOM 640 C C . ARG A 1 85 ? -7.262 7.919 -0.327 1.00 97.88 85 ARG A C 1
ATOM 642 O O . ARG A 1 85 ? -8.125 7.365 -1.001 1.00 97.88 85 ARG A O 1
ATOM 649 N N . HIS A 1 86 ? -7.535 8.779 0.660 1.00 98.19 86 HIS A N 1
ATOM 650 C CA . HIS A 1 86 ? -8.893 9.125 1.117 1.00 98.19 86 HIS A CA 1
ATOM 651 C C . HIS A 1 86 ? -9.709 7.860 1.395 1.00 98.19 86 HIS A C 1
ATOM 653 O O . HIS A 1 86 ? -10.641 7.516 0.663 1.00 98.19 86 HIS A O 1
ATOM 659 N N . ALA A 1 87 ? -9.295 7.108 2.410 1.00 98.69 87 ALA A N 1
ATOM 660 C CA . ALA A 1 87 ? -9.848 5.789 2.685 1.00 98.69 87 ALA A CA 1
ATOM 661 C C . ALA A 1 87 ? -10.025 5.542 4.186 1.00 98.69 87 ALA A C 1
ATOM 663 O O . ALA A 1 87 ? -9.266 6.053 5.010 1.00 98.69 87 ALA A O 1
ATOM 664 N N . ARG A 1 88 ? -11.015 4.723 4.537 1.00 98.88 88 ARG A N 1
ATOM 665 C CA . ARG A 1 88 ? -11.346 4.370 5.916 1.00 98.88 88 ARG A CA 1
ATOM 666 C C . ARG A 1 88 ? -11.562 2.868 6.063 1.00 98.88 88 ARG A C 1
ATOM 668 O O . ARG A 1 88 ? -12.257 2.270 5.246 1.00 98.88 88 ARG A O 1
ATOM 675 N N . ASN A 1 89 ? -11.028 2.275 7.128 1.00 98.81 89 ASN A N 1
ATOM 676 C CA . ASN A 1 89 ? -11.172 0.853 7.465 1.00 98.81 89 ASN A CA 1
ATOM 677 C C . ASN A 1 89 ? -10.722 -0.073 6.323 1.00 98.81 89 ASN A C 1
ATOM 679 O O . ASN A 1 89 ? -11.520 -0.779 5.695 1.00 98.81 89 ASN A O 1
ATOM 683 N N . ILE A 1 90 ? -9.425 -0.039 6.031 1.00 98.81 90 ILE A N 1
ATOM 684 C CA . ILE A 1 90 ? -8.795 -0.850 4.994 1.00 98.81 90 ILE A CA 1
ATOM 685 C C . ILE A 1 90 ? -8.043 -2.005 5.650 1.00 98.81 90 ILE A C 1
ATOM 687 O O . ILE A 1 90 ? -7.136 -1.789 6.445 1.00 98.81 90 ILE A O 1
ATOM 691 N N . HIS A 1 91 ? -8.404 -3.237 5.298 1.00 98.88 91 HIS A N 1
ATOM 692 C CA . HIS A 1 91 ? -7.793 -4.437 5.863 1.00 98.88 91 HIS A CA 1
ATOM 693 C C . HIS A 1 91 ? -7.177 -5.296 4.763 1.00 98.88 91 HIS A C 1
ATOM 695 O O . HIS A 1 91 ? -7.860 -5.707 3.820 1.00 98.88 91 HIS A O 1
ATOM 701 N N . LEU A 1 92 ? -5.886 -5.587 4.890 1.00 98.69 92 LEU A N 1
ATOM 702 C CA . LEU A 1 92 ? -5.150 -6.447 3.973 1.00 98.69 92 LEU A CA 1
ATOM 703 C C . LEU A 1 92 ? -4.589 -7.639 4.743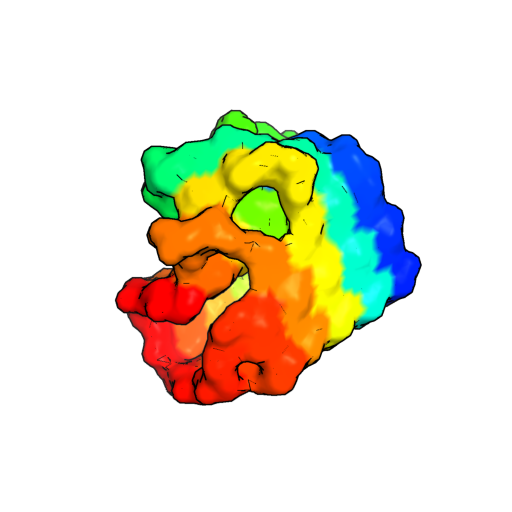 1.00 98.69 92 LEU A C 1
ATOM 705 O O . LEU A 1 92 ? -3.858 -7.462 5.718 1.00 98.69 92 LEU A O 1
ATOM 709 N N . SER A 1 93 ? -4.901 -8.856 4.292 1.00 98.75 93 SER A N 1
ATOM 710 C CA . SER A 1 93 ? -4.345 -10.070 4.886 1.00 98.75 93 SER A CA 1
ATOM 711 C C . SER A 1 93 ? -3.818 -11.062 3.852 1.00 98.75 93 SER A C 1
ATOM 713 O O . SER A 1 93 ? -4.415 -11.236 2.794 1.00 98.75 93 SER A O 1
ATOM 715 N N . ASN A 1 94 ? -2.692 -11.719 4.147 1.00 98.69 94 ASN A N 1
ATOM 716 C CA . ASN A 1 94 ? -2.053 -12.693 3.248 1.00 98.69 94 ASN A CA 1
ATOM 717 C C . ASN A 1 94 ? -1.781 -12.120 1.849 1.00 98.69 94 ASN A C 1
ATOM 719 O O . ASN A 1 94 ? -2.262 -12.639 0.840 1.00 98.69 94 ASN A O 1
ATOM 723 N N . ILE A 1 95 ? -1.031 -11.021 1.799 1.00 98.25 95 ILE A N 1
ATOM 724 C CA . ILE A 1 95 ? -0.685 -10.348 0.544 1.00 98.25 95 ILE A CA 1
ATOM 725 C C . ILE A 1 95 ? 0.789 -10.582 0.245 1.00 98.25 95 ILE A C 1
ATOM 727 O O . ILE A 1 95 ? 1.640 -10.291 1.089 1.00 98.25 95 ILE A O 1
ATOM 731 N N . GLU A 1 96 ? 1.093 -11.060 -0.959 1.00 97.81 96 GLU A N 1
ATOM 732 C CA . GLU A 1 96 ? 2.461 -11.197 -1.450 1.00 97.81 96 GLU A CA 1
ATOM 733 C C . GLU A 1 96 ? 2.702 -10.352 -2.707 1.00 97.81 96 GLU A C 1
ATOM 735 O O . GLU A 1 96 ? 1.993 -10.474 -3.707 1.00 97.81 96 GLU A O 1
ATOM 740 N N . PHE A 1 97 ? 3.742 -9.517 -2.650 1.00 95.88 97 PHE A N 1
ATOM 741 C CA . PHE A 1 97 ? 4.251 -8.736 -3.772 1.00 95.88 97 PHE A CA 1
ATOM 742 C C . PHE A 1 97 ? 5.634 -9.212 -4.195 1.00 95.88 97 PHE A C 1
ATOM 744 O O . PHE A 1 97 ? 6.544 -9.326 -3.367 1.00 95.88 97 PHE A O 1
ATOM 751 N N . ALA A 1 98 ? 5.798 -9.408 -5.500 1.00 96.31 98 ALA A N 1
ATOM 752 C CA . ALA A 1 98 ? 7.075 -9.706 -6.126 1.00 96.31 98 ALA A CA 1
ATOM 753 C C . ALA A 1 98 ? 7.305 -8.832 -7.366 1.00 96.31 98 ALA A C 1
ATOM 755 O O . ALA A 1 98 ? 6.362 -8.464 -8.069 1.00 96.31 98 ALA A O 1
ATOM 756 N N . TYR A 1 99 ? 8.568 -8.555 -7.671 1.00 96.38 99 TYR A N 1
ATOM 757 C CA . TYR A 1 99 ? 8.981 -7.873 -8.889 1.00 96.38 99 TYR A CA 1
ATOM 758 C C . TYR A 1 99 ? 10.021 -8.679 -9.671 1.00 96.38 99 TYR A C 1
ATOM 760 O O . TYR A 1 99 ? 10.777 -9.467 -9.103 1.00 96.38 99 TYR A O 1
ATOM 768 N N . LEU A 1 100 ? 10.045 -8.500 -10.994 1.00 97.19 100 LEU A N 1
ATOM 769 C CA . LEU A 1 100 ? 11.052 -9.109 -11.873 1.00 97.19 100 LEU A CA 1
ATOM 770 C C . LEU A 1 100 ? 12.340 -8.276 -11.929 1.00 97.19 100 LEU A C 1
ATOM 772 O O . LEU A 1 100 ? 13.437 -8.829 -11.933 1.00 97.19 100 LEU A O 1
ATOM 776 N N . GLN A 1 101 ? 12.201 -6.953 -11.950 1.00 97.12 101 GLN A N 1
ATOM 777 C CA . GLN A 1 101 ? 13.281 -5.979 -11.845 1.00 97.12 101 GLN A CA 1
ATOM 778 C C . GLN A 1 101 ? 13.158 -5.228 -10.520 1.00 97.12 101 GLN A C 1
ATOM 780 O O . GLN A 1 101 ? 12.046 -4.946 -10.081 1.00 97.12 101 GLN A O 1
ATOM 785 N N . GLU A 1 102 ? 14.287 -4.883 -9.898 1.00 97.25 102 GLU A N 1
ATOM 786 C CA . GLU A 1 102 ? 14.291 -4.080 -8.671 1.00 97.25 102 GLU A CA 1
ATOM 787 C C . GLU A 1 102 ? 13.439 -2.810 -8.828 1.00 97.25 102 GLU A C 1
ATOM 789 O O . GLU A 1 102 ? 13.491 -2.131 -9.857 1.00 97.25 102 GLU A O 1
ATOM 794 N N . ASP A 1 103 ? 12.628 -2.519 -7.812 1.00 97.19 103 ASP A N 1
ATOM 795 C CA . ASP A 1 103 ? 11.762 -1.347 -7.755 1.00 97.19 103 ASP A CA 1
ATOM 796 C C . ASP A 1 103 ? 12.077 -0.566 -6.476 1.00 97.19 103 ASP A C 1
ATOM 798 O O . ASP A 1 103 ? 11.978 -1.093 -5.367 1.00 97.19 103 ASP A O 1
ATOM 802 N N . ALA A 1 104 ? 12.510 0.684 -6.636 1.00 97.06 104 ALA A N 1
ATOM 803 C CA . ALA A 1 104 ? 12.939 1.547 -5.538 1.00 97.06 104 ALA A CA 1
ATOM 804 C C . ALA A 1 104 ? 11.784 2.349 -4.911 1.00 97.06 104 ALA A C 1
ATOM 806 O O . ALA A 1 104 ? 12.010 3.214 -4.058 1.00 97.06 104 ALA A O 1
ATOM 807 N N . ARG A 1 105 ? 10.543 2.092 -5.335 1.00 97.62 105 ARG A N 1
ATOM 808 C CA . ARG A 1 105 ? 9.342 2.645 -4.708 1.00 97.62 105 ARG A CA 1
ATOM 809 C C . ARG A 1 105 ? 8.940 1.823 -3.479 1.00 97.62 105 ARG A C 1
ATOM 811 O O . ARG A 1 105 ? 9.340 0.670 -3.360 1.00 97.62 105 ARG A O 1
ATOM 818 N N . PRO A 1 106 ? 8.120 2.374 -2.573 1.00 97.62 106 PRO A N 1
ATOM 819 C CA . PRO A 1 106 ? 7.478 1.583 -1.536 1.00 97.62 106 PRO A CA 1
ATOM 820 C C . PRO A 1 106 ? 6.415 0.623 -2.065 1.00 97.62 106 PRO A C 1
ATOM 822 O O . PRO A 1 106 ? 5.742 0.901 -3.062 1.00 97.62 106 PRO A O 1
ATOM 825 N N . ALA A 1 107 ? 6.204 -0.483 -1.353 1.00 97.12 107 ALA A N 1
ATOM 826 C CA . ALA A 1 107 ? 5.128 -1.419 -1.667 1.00 97.12 107 ALA A CA 1
ATOM 827 C C . ALA A 1 107 ? 3.759 -0.785 -1.403 1.00 97.12 107 ALA A C 1
ATOM 829 O O . ALA A 1 107 ? 2.846 -0.920 -2.214 1.00 97.12 107 ALA A O 1
ATOM 830 N N . PHE A 1 108 ? 3.634 -0.039 -0.308 1.00 98.19 108 PHE A N 1
ATOM 831 C CA . PHE A 1 108 ? 2.409 0.643 0.085 1.00 98.19 108 PHE A CA 1
ATOM 832 C C . PHE A 1 108 ? 2.669 2.133 0.262 1.00 98.19 108 PHE A C 1
ATOM 834 O O . PHE A 1 108 ? 3.551 2.537 1.020 1.00 98.19 108 PHE A O 1
ATOM 841 N N . VAL A 1 109 ? 1.860 2.958 -0.393 1.00 98.56 109 VAL A N 1
ATOM 842 C CA . VAL A 1 109 ? 1.801 4.400 -0.148 1.00 98.56 109 VAL A CA 1
ATOM 843 C C . VAL A 1 109 ? 0.387 4.740 0.299 1.00 98.56 109 VAL A C 1
ATOM 845 O O . VAL A 1 109 ? -0.572 4.439 -0.408 1.00 98.56 109 VAL A O 1
ATOM 848 N N . MET A 1 110 ? 0.261 5.362 1.470 1.00 98.69 110 MET A N 1
ATOM 849 C CA . MET A 1 110 ? -1.015 5.747 2.072 1.00 98.69 110 MET A CA 1
ATOM 850 C C . MET A 1 110 ? -1.074 7.252 2.328 1.00 98.69 110 MET A C 1
ATOM 852 O O . MET A 1 110 ? -0.141 7.816 2.900 1.00 98.69 110 MET A O 1
ATOM 856 N N . GLN A 1 111 ? -2.172 7.893 1.921 1.00 98.44 111 GLN A N 1
ATOM 857 C CA . GLN A 1 111 ? -2.397 9.332 2.087 1.00 98.44 111 GLN A CA 1
ATOM 858 C C . GLN A 1 111 ? -3.816 9.619 2.598 1.00 98.44 111 GLN A C 1
ATOM 860 O O . GLN A 1 111 ? -4.779 9.253 1.934 1.00 98.44 111 GLN A O 1
ATOM 865 N N . ASN A 1 112 ? -3.971 10.302 3.735 1.00 98.56 112 ASN A N 1
ATOM 866 C CA . ASN A 1 112 ? -5.290 10.580 4.334 1.00 98.56 112 ASN A CA 1
ATOM 867 C C . ASN A 1 112 ? -6.116 9.295 4.533 1.00 98.56 112 ASN A C 1
ATOM 869 O O . ASN A 1 112 ? -7.155 9.093 3.899 1.00 98.56 112 ASN A O 1
ATOM 873 N N . VAL A 1 113 ? -5.608 8.396 5.378 1.00 98.81 113 VAL A N 1
ATOM 874 C CA . VAL A 1 113 ? -6.244 7.102 5.666 1.00 98.81 113 VAL A CA 1
ATOM 875 C C . VAL A 1 113 ? -6.524 6.980 7.162 1.00 98.81 113 VAL A C 1
ATOM 877 O O . VAL A 1 113 ? -5.677 7.330 7.981 1.00 98.81 113 VAL A O 1
ATOM 880 N N . THR A 1 114 ? -7.698 6.476 7.539 1.00 98.88 114 THR A N 1
ATOM 881 C CA . THR A 1 114 ? -8.049 6.190 8.941 1.00 98.88 114 THR A CA 1
ATOM 882 C C . THR A 1 114 ? -8.450 4.729 9.102 1.00 98.88 114 THR A C 1
ATOM 884 O O . THR A 1 114 ? -9.396 4.283 8.458 1.00 98.88 114 THR A O 1
ATOM 887 N N . GLY A 1 115 ? -7.765 3.988 9.968 1.00 98.75 115 GLY A N 1
ATOM 888 C CA . GLY A 1 115 ? -8.002 2.559 10.166 1.00 98.75 115 GLY A CA 1
ATOM 889 C C . GLY A 1 115 ? -7.417 1.746 9.018 1.00 98.75 115 GLY A C 1
ATOM 890 O O . GLY A 1 115 ? -8.088 1.509 8.011 1.00 98.75 115 GLY A O 1
ATOM 891 N N . ALA A 1 116 ? -6.159 1.337 9.155 1.00 98.81 116 ALA A N 1
ATOM 892 C CA . ALA A 1 116 ? -5.471 0.528 8.159 1.00 98.81 116 ALA A CA 1
ATOM 893 C C . ALA A 1 116 ? -4.735 -0.637 8.829 1.00 98.81 116 ALA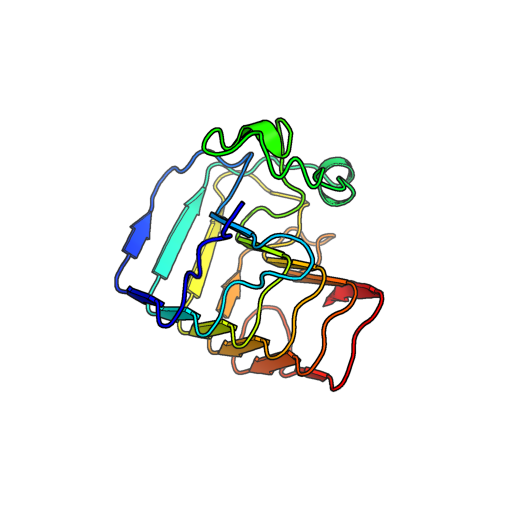 A C 1
ATOM 895 O O . ALA A 1 116 ? -3.728 -0.425 9.503 1.00 98.81 116 ALA A O 1
ATOM 896 N N . ASP A 1 117 ? -5.224 -1.859 8.616 1.00 98.81 117 ASP A N 1
ATOM 897 C CA . ASP A 1 117 ? -4.696 -3.070 9.248 1.00 98.81 117 ASP A CA 1
ATOM 898 C C . ASP A 1 117 ? -4.069 -4.011 8.222 1.00 98.81 117 ASP A C 1
ATOM 900 O O . ASP A 1 117 ? -4.716 -4.467 7.274 1.00 98.81 117 ASP A O 1
ATOM 904 N N . PHE A 1 118 ? -2.808 -4.354 8.455 1.00 98.81 118 PHE A N 1
ATOM 905 C CA . PHE A 1 118 ? -2.014 -5.218 7.596 1.00 98.81 118 PHE A CA 1
ATOM 906 C C . PHE A 1 118 ? -1.574 -6.465 8.358 1.00 98.81 118 PHE A C 1
ATOM 908 O O . PHE A 1 118 ? -0.941 -6.389 9.409 1.00 98.81 118 PHE A O 1
ATOM 915 N N . PHE A 1 119 ? -1.866 -7.643 7.818 1.00 98.81 119 PHE A N 1
ATOM 916 C CA . PHE A 1 119 ? -1.551 -8.901 8.484 1.00 98.81 119 PHE A CA 1
ATOM 917 C C . PHE A 1 119 ? -0.956 -9.916 7.516 1.00 98.81 119 PHE A C 1
ATOM 919 O O . PHE A 1 119 ? -1.542 -10.202 6.475 1.00 98.81 119 PHE A O 1
ATOM 926 N N . ARG A 1 120 ? 0.190 -10.512 7.863 1.00 98.50 120 ARG A N 1
ATOM 927 C CA . ARG A 1 120 ? 0.872 -11.495 6.998 1.00 98.50 120 ARG A CA 1
ATOM 928 C C . ARG A 1 120 ? 1.156 -10.944 5.596 1.00 98.50 120 ARG A C 1
ATOM 930 O O . ARG A 1 120 ? 0.815 -11.552 4.583 1.00 98.50 120 ARG A O 1
ATOM 937 N N . ILE A 1 121 ? 1.782 -9.772 5.548 1.00 98.38 121 ILE A N 1
ATOM 938 C CA . ILE A 1 121 ? 2.254 -9.153 4.311 1.00 98.38 121 ILE A CA 1
ATOM 939 C C . ILE A 1 121 ? 3.667 -9.640 4.004 1.00 98.38 121 ILE A C 1
ATOM 941 O O . ILE A 1 121 ? 4.527 -9.669 4.885 1.00 98.38 121 ILE A O 1
ATOM 945 N N . LYS A 1 122 ? 3.925 -9.986 2.746 1.00 98.00 122 LYS A N 1
ATOM 946 C CA . LYS A 1 122 ? 5.259 -10.279 2.227 1.00 98.00 122 LYS A CA 1
ATOM 947 C C . LYS A 1 122 ? 5.503 -9.426 0.993 1.00 98.00 122 LYS A C 1
ATOM 949 O O . LYS A 1 122 ? 4.997 -9.728 -0.079 1.00 98.00 122 LYS A O 1
ATOM 954 N N . ALA A 1 123 ? 6.280 -8.363 1.131 1.00 95.12 123 ALA A N 1
ATOM 955 C CA . ALA A 1 123 ? 6.602 -7.493 0.008 1.00 95.12 123 ALA A CA 1
ATOM 956 C C . ALA A 1 123 ? 8.100 -7.539 -0.286 1.00 95.12 123 ALA A C 1
ATOM 958 O O . ALA A 1 123 ? 8.917 -7.287 0.599 1.00 95.12 123 ALA A O 1
ATOM 959 N N . GLN A 1 124 ? 8.465 -7.869 -1.527 1.00 94.56 124 GLN A N 1
ATOM 960 C CA . GLN A 1 124 ? 9.812 -7.572 -2.009 1.00 94.56 124 GLN A CA 1
ATOM 961 C C . GLN A 1 124 ? 10.024 -6.054 -2.013 1.00 94.56 124 GLN A C 1
ATOM 963 O O . GLN A 1 124 ? 9.121 -5.307 -2.382 1.00 94.56 124 GLN A O 1
ATOM 968 N N . HIS A 1 125 ? 11.208 -5.617 -1.594 1.00 92.25 125 HIS A N 1
ATOM 969 C CA . HIS A 1 125 ? 11.593 -4.212 -1.534 1.00 92.25 125 HIS A CA 1
ATOM 970 C C . HIS A 1 125 ? 13.072 -4.072 -1.903 1.00 92.25 125 HIS A C 1
ATOM 972 O O . HIS A 1 125 ? 13.888 -4.935 -1.558 1.00 92.25 125 HIS A O 1
ATOM 978 N N . ALA A 1 126 ? 13.428 -2.977 -2.576 1.00 93.31 126 ALA A N 1
ATOM 979 C CA . ALA A 1 126 ? 14.830 -2.628 -2.756 1.00 93.31 126 ALA A CA 1
ATOM 980 C C . ALA A 1 126 ? 15.478 -2.319 -1.388 1.00 93.31 126 ALA A C 1
ATOM 982 O O . ALA A 1 126 ? 14.798 -1.799 -0.495 1.00 93.31 126 ALA A O 1
ATOM 983 N N . PRO A 1 127 ? 16.791 -2.556 -1.200 1.00 89.38 127 PRO A N 1
ATOM 984 C CA . PRO A 1 127 ? 17.470 -2.291 0.074 1.00 89.38 127 PRO A CA 1
ATOM 985 C C . PRO A 1 127 ? 17.322 -0.852 0.594 1.00 89.38 127 PRO A C 1
ATOM 987 O O . PRO A 1 127 ? 17.370 -0.619 1.798 1.00 89.38 127 PRO A O 1
ATOM 990 N N . SER A 1 128 ? 17.148 0.114 -0.310 1.00 87.25 128 SER A N 1
ATOM 991 C CA . SER A 1 128 ? 16.975 1.538 -0.004 1.00 87.25 128 SER A CA 1
ATOM 992 C C . SER A 1 128 ? 15.510 1.993 0.056 1.00 87.25 128 SER A C 1
ATOM 994 O O . SER A 1 128 ? 15.254 3.158 0.365 1.00 87.25 128 SER A O 1
ATOM 996 N N . ALA A 1 129 ? 14.552 1.108 -0.237 1.00 94.81 129 ALA A N 1
ATOM 997 C CA . ALA A 1 129 ? 13.129 1.419 -0.267 1.00 94.81 129 ALA A CA 1
ATOM 998 C C . ALA A 1 129 ? 12.432 0.972 1.024 1.00 94.81 129 ALA A C 1
ATOM 1000 O O . ALA A 1 129 ? 12.647 -0.132 1.527 1.00 94.81 129 ALA A O 1
ATOM 1001 N N . ALA A 1 130 ? 11.562 1.841 1.538 1.00 96.56 130 ALA A N 1
ATOM 1002 C CA . ALA A 1 130 ? 10.630 1.496 2.606 1.00 96.56 130 ALA A CA 1
ATOM 1003 C C . ALA A 1 130 ? 9.559 0.531 2.081 1.00 96.56 130 ALA A C 1
ATOM 1005 O O . ALA A 1 130 ? 9.223 0.568 0.903 1.00 96.56 130 ALA A O 1
ATOM 1006 N N . THR A 1 131 ? 8.959 -0.285 2.942 1.00 97.50 131 THR A N 1
ATOM 1007 C CA . THR A 1 131 ? 7.779 -1.076 2.561 1.00 97.50 131 THR A CA 1
ATOM 1008 C C . THR A 1 131 ? 6.517 -0.224 2.619 1.00 97.50 131 THR A C 1
ATOM 1010 O O . THR A 1 131 ? 5.681 -0.315 1.720 1.00 97.50 131 THR A O 1
ATOM 1013 N N . PHE A 1 132 ? 6.392 0.631 3.639 1.00 98.44 132 PHE A N 1
ATOM 1014 C CA . PHE A 1 132 ? 5.263 1.550 3.789 1.00 98.44 132 PHE A CA 1
ATOM 1015 C C . PHE A 1 132 ? 5.737 3.002 3.776 1.00 98.44 132 PHE A C 1
ATOM 1017 O O . PHE A 1 132 ? 6.698 3.355 4.455 1.00 98.44 132 PHE A O 1
ATOM 1024 N N . ALA A 1 133 ? 5.017 3.863 3.060 1.00 98.38 133 ALA A N 1
ATOM 1025 C CA . ALA A 1 133 ? 5.089 5.313 3.196 1.00 98.38 133 ALA A CA 1
ATOM 1026 C C . ALA A 1 133 ? 3.713 5.848 3.61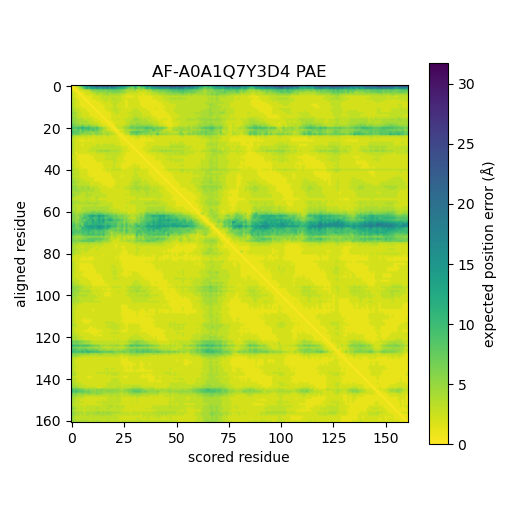0 1.00 98.38 133 ALA A C 1
ATOM 1028 O O . ALA A 1 133 ? 2.724 5.681 2.896 1.00 98.38 133 ALA A O 1
ATOM 1029 N N . LEU A 1 134 ? 3.657 6.465 4.785 1.00 98.75 134 LEU A N 1
ATOM 1030 C CA . LEU A 1 134 ? 2.448 6.896 5.472 1.00 98.75 134 LEU A CA 1
ATOM 1031 C C . LEU A 1 134 ? 2.424 8.417 5.534 1.00 98.75 134 LEU A C 1
ATOM 1033 O O . LEU A 1 134 ? 3.346 9.017 6.083 1.00 98.75 134 LEU A O 1
ATOM 1037 N N . LYS A 1 135 ? 1.364 9.035 5.019 1.00 98.62 135 LYS A N 1
ATOM 1038 C CA . LYS A 1 135 ? 1.137 10.473 5.127 1.00 98.62 135 LYS A CA 1
ATOM 1039 C C . LYS A 1 135 ? -0.278 10.742 5.615 1.00 98.62 135 LYS A C 1
ATOM 1041 O O . LYS A 1 135 ? -1.244 10.364 4.958 1.00 98.62 135 LYS A O 1
ATOM 1046 N N . GLN A 1 136 ? -0.402 11.406 6.760 1.00 98.56 136 GLN A N 1
ATOM 1047 C CA . GLN A 1 136 ? -1.692 11.692 7.401 1.00 98.56 136 GLN A CA 1
ATOM 1048 C C . GLN A 1 136 ? -2.531 10.416 7.616 1.00 98.56 136 GLN A C 1
ATOM 1050 O O . GLN A 1 136 ? -3.708 10.352 7.261 1.00 98.56 136 GLN A O 1
ATOM 1055 N N . VAL A 1 137 ? -1.897 9.380 8.167 1.00 98.81 137 VAL A N 1
ATOM 1056 C CA . VAL A 1 137 ? -2.539 8.103 8.500 1.00 98.81 137 VAL A CA 1
ATOM 1057 C C . VAL A 1 137 ? -2.856 8.057 9.994 1.00 98.81 137 VAL A C 1
ATOM 1059 O O . VAL A 1 137 ? -2.033 8.465 10.812 1.00 98.81 137 VAL A O 1
ATOM 1062 N N . GLN A 1 138 ? -4.041 7.570 10.348 1.00 98.88 138 GLN A N 1
ATOM 1063 C CA . GLN A 1 138 ? -4.491 7.340 11.724 1.00 98.88 138 GLN A CA 1
ATOM 1064 C C . GLN A 1 138 ? -4.885 5.874 11.897 1.00 98.88 138 GLN A C 1
ATOM 1066 O O . GLN A 1 138 ? -5.385 5.271 10.946 1.00 98.88 138 GLN A O 1
ATOM 1071 N N . ASP A 1 139 ? -4.673 5.326 13.092 1.00 98.75 139 ASP A N 1
ATOM 1072 C CA . ASP A 1 139 ? -5.012 3.942 13.450 1.00 98.75 139 ASP A CA 1
ATOM 1073 C C . ASP A 1 139 ? -4.418 2.914 12.466 1.00 98.75 139 ASP A C 1
ATOM 1075 O O . ASP A 1 139 ? -5.129 2.178 11.778 1.00 98.75 139 ASP A O 1
ATOM 1079 N N . PHE A 1 140 ? -3.089 2.908 12.349 1.00 98.88 140 PHE A N 1
ATOM 1080 C CA . PHE A 1 140 ? -2.354 1.980 11.488 1.00 98.88 140 PHE A CA 1
ATOM 1081 C C . PHE A 1 140 ? -1.805 0.798 12.287 1.00 98.88 140 PHE A C 1
ATOM 1083 O O . PHE A 1 140 ? -1.154 0.990 13.318 1.00 98.88 140 PHE A O 1
ATOM 1090 N N . SER A 1 141 ? -1.967 -0.412 11.755 1.00 98.88 141 SER A N 1
ATOM 1091 C CA . SER A 1 141 ? -1.326 -1.612 12.278 1.00 98.88 141 SER A CA 1
ATOM 1092 C C . SER A 1 141 ? -0.708 -2.467 11.170 1.00 98.88 141 SER A C 1
ATOM 1094 O O . SER A 1 141 ? -1.258 -2.621 10.080 1.00 98.88 141 SER A O 1
ATOM 1096 N N . VAL A 1 142 ? 0.455 -3.052 11.453 1.00 98.81 142 VAL A N 1
ATOM 1097 C CA . VAL A 1 142 ? 1.038 -4.138 10.660 1.00 98.81 142 VAL A CA 1
ATOM 1098 C C . VAL A 1 142 ? 1.548 -5.222 11.597 1.00 98.81 142 VAL A C 1
ATOM 1100 O O . VAL A 1 142 ? 2.221 -4.917 12.579 1.00 98.81 142 VAL A O 1
ATOM 1103 N N . ALA A 1 143 ? 1.222 -6.483 11.314 1.00 98.75 143 ALA A N 1
ATOM 1104 C CA . ALA A 1 143 ? 1.638 -7.618 12.131 1.00 98.75 143 ALA A CA 1
ATOM 1105 C C . ALA A 1 143 ? 1.980 -8.862 11.298 1.00 98.75 143 ALA A C 1
ATOM 1107 O O . ALA A 1 143 ? 1.455 -9.070 10.196 1.00 98.75 143 ALA A O 1
ATOM 1108 N N . GLN A 1 144 ? 2.870 -9.703 11.831 1.00 98.31 144 GLN A N 1
ATOM 1109 C CA . GLN A 1 144 ? 3.341 -10.960 11.234 1.00 98.31 144 GLN A CA 1
ATOM 1110 C C . GLN A 1 144 ? 3.809 -10.817 9.781 1.00 98.31 144 GLN A C 1
ATOM 1112 O O . GLN A 1 144 ? 3.605 -11.707 8.954 1.00 98.31 144 GLN A O 1
ATOM 1117 N N . SER A 1 145 ? 4.412 -9.677 9.462 1.00 97.75 145 SER A N 1
ATOM 1118 C CA . SER A 1 145 ? 4.763 -9.298 8.097 1.00 97.75 145 SER A CA 1
ATOM 1119 C C . SER A 1 145 ? 6.276 -9.311 7.879 1.00 97.75 145 SER A C 1
ATOM 1121 O O . SER A 1 145 ? 7.064 -9.375 8.820 1.00 97.75 145 SER A O 1
ATOM 1123 N N . ARG A 1 146 ? 6.699 -9.322 6.614 1.00 93.62 146 ARG A N 1
ATOM 1124 C CA . ARG A 1 146 ? 8.101 -9.209 6.196 1.00 93.62 146 ARG A CA 1
ATOM 1125 C C . ARG A 1 146 ? 8.197 -8.217 5.032 1.00 93.62 146 ARG A C 1
ATOM 1127 O O . ARG A 1 146 ? 7.385 -8.309 4.108 1.00 93.62 146 ARG A O 1
ATOM 1134 N N . PRO A 1 147 ? 9.172 -7.296 5.047 1.00 92.62 147 PRO A N 1
ATOM 1135 C CA . PRO A 1 147 ? 10.314 -7.209 5.975 1.00 92.62 147 PRO A CA 1
ATOM 1136 C C . PRO A 1 147 ? 10.042 -6.437 7.284 1.00 92.62 147 PRO A C 1
ATOM 1138 O O . PRO A 1 147 ? 10.918 -6.387 8.142 1.00 92.62 147 PRO A O 1
ATOM 1141 N N . VAL A 1 148 ? 8.874 -5.808 7.430 1.00 95.19 148 VAL A N 1
ATOM 1142 C CA . VAL A 1 148 ? 8.613 -4.819 8.492 1.00 95.19 148 VAL A CA 1
ATOM 1143 C C . VAL A 1 148 ? 8.242 -5.493 9.819 1.00 95.19 148 VAL A C 1
ATOM 1145 O O . VAL A 1 148 ? 7.419 -6.411 9.801 1.00 95.19 148 VAL A O 1
ATOM 1148 N N . PRO A 1 149 ? 8.799 -5.051 10.966 1.00 97.19 149 PRO A N 1
ATOM 1149 C CA . PRO A 1 149 ? 8.401 -5.549 12.279 1.00 97.19 149 PRO A CA 1
ATOM 1150 C C . PRO A 1 149 ? 6.969 -5.142 12.637 1.00 97.19 149 PRO A C 1
ATOM 1152 O O . PRO A 1 149 ? 6.447 -4.135 12.154 1.00 97.19 149 PRO A O 1
ATOM 1155 N N . ASP A 1 150 ? 6.364 -5.889 13.557 1.00 98.69 150 ASP A N 1
ATOM 1156 C CA . ASP A 1 150 ? 5.043 -5.566 14.089 1.00 98.69 150 ASP A CA 1
ATOM 1157 C C . ASP A 1 150 ? 5.019 -4.129 14.634 1.00 98.69 150 ASP A C 1
ATOM 1159 O O . ASP A 1 150 ? 5.867 -3.733 15.436 1.00 98.69 150 ASP A O 1
ATOM 1163 N N . THR A 1 151 ? 4.067 -3.332 14.155 1.00 98.69 151 THR A N 1
ATOM 1164 C CA . THR A 1 151 ? 3.998 -1.894 14.421 1.00 98.69 151 THR A CA 1
ATOM 1165 C C . THR A 1 151 ? 2.541 -1.471 14.587 1.00 98.69 151 THR A C 1
ATOM 1167 O O . THR A 1 151 ? 1.701 -1.804 13.755 1.00 98.69 151 THR A O 1
ATOM 1170 N N . LEU A 1 152 ? 2.260 -0.695 15.636 1.00 98.69 152 LEU A N 1
ATOM 1171 C CA . LEU A 1 152 ? 0.983 -0.022 15.880 1.00 98.69 152 LEU A CA 1
ATOM 1172 C C . LEU A 1 152 ? 1.243 1.483 15.982 1.00 98.69 152 LEU A C 1
ATOM 1174 O O . LEU A 1 152 ? 2.165 1.898 16.687 1.00 98.69 152 LEU A O 1
ATOM 1178 N N . LEU A 1 153 ? 0.461 2.293 15.271 1.00 98.69 153 LEU A N 1
ATOM 1179 C CA . LEU A 1 153 ? 0.565 3.749 15.280 1.00 98.69 153 LEU A CA 1
ATOM 1180 C C . LEU A 1 153 ? -0.826 4.368 15.397 1.00 98.69 153 LEU A C 1
ATOM 1182 O O . LEU A 1 153 ? -1.639 4.219 14.488 1.00 98.69 153 LEU A O 1
ATOM 1186 N N . ASP A 1 154 ? -1.046 5.159 16.445 1.00 98.62 154 ASP A N 1
ATOM 1187 C CA . ASP A 1 154 ? -2.254 5.987 16.554 1.00 98.62 154 ASP A CA 1
ATOM 1188 C C . ASP A 1 154 ? -2.286 7.046 15.437 1.00 98.62 154 ASP A C 1
ATOM 1190 O O . ASP A 1 154 ? -3.336 7.370 14.885 1.00 98.62 154 ASP A O 1
ATOM 1194 N N . ARG A 1 155 ? -1.110 7.580 15.066 1.00 98.44 155 ARG A N 1
ATOM 1195 C CA . ARG A 1 155 ? -0.962 8.596 14.016 1.00 98.44 155 ARG A CA 1
ATOM 1196 C C . ARG A 1 155 ? 0.413 8.573 13.341 1.00 98.44 155 ARG A C 1
ATOM 1198 O O . ARG A 1 155 ? 1.438 8.371 13.992 1.00 98.44 155 ARG A O 1
ATOM 1205 N N . ALA A 1 156 ? 0.433 8.861 12.041 1.00 98.31 156 ALA A N 1
ATOM 1206 C CA . ALA A 1 156 ? 1.619 9.067 11.215 1.00 98.31 156 ALA A CA 1
ATOM 1207 C C . ALA A 1 156 ? 1.380 10.190 10.188 1.00 98.31 156 ALA A C 1
ATOM 1209 O O . ALA A 1 156 ? 0.713 9.983 9.176 1.00 98.31 156 ALA A O 1
ATOM 1210 N N . ASP A 1 157 ? 1.927 11.383 10.436 1.00 97.94 157 ASP A N 1
ATOM 1211 C CA . ASP A 1 157 ? 1.770 12.524 9.520 1.00 97.94 157 ASP A CA 1
ATOM 1212 C C . ASP A 1 157 ? 2.695 12.438 8.296 1.00 97.94 157 ASP A C 1
ATOM 1214 O O . ASP A 1 157 ? 2.262 12.771 7.195 1.00 97.94 157 ASP A O 1
ATOM 1218 N N . ASP A 1 158 ? 3.922 11.945 8.479 1.00 97.81 158 ASP A N 1
ATOM 1219 C CA . ASP A 1 158 ? 4.882 11.589 7.426 1.00 97.81 158 ASP A CA 1
ATOM 1220 C C . ASP A 1 158 ? 5.872 10.559 8.001 1.00 97.81 158 ASP A C 1
ATOM 1222 O O . ASP A 1 158 ? 6.727 10.891 8.826 1.00 97.81 158 ASP A O 1
ATOM 1226 N N . LYS A 1 159 ? 5.697 9.277 7.668 1.00 98.12 159 LYS A N 1
ATOM 1227 C CA . LYS A 1 159 ? 6.495 8.177 8.229 1.00 98.12 159 LYS A CA 1
ATOM 1228 C C . LYS A 1 159 ? 6.739 7.079 7.208 1.00 98.12 159 LYS A C 1
ATOM 1230 O O . LYS A 1 159 ? 5.848 6.708 6.452 1.00 98.12 159 LYS A O 1
ATOM 1235 N N . LYS A 1 160 ? 7.941 6.509 7.238 1.00 97.56 160 LYS A N 1
ATOM 1236 C CA . LYS A 1 160 ? 8.319 5.338 6.444 1.00 97.56 160 LYS A CA 1
ATOM 1237 C C . LYS A 1 160 ? 8.646 4.159 7.361 1.00 97.56 160 LYS A C 1
ATOM 1239 O O . LYS A 1 160 ? 9.215 4.382 8.432 1.00 97.56 160 LYS A O 1
ATOM 1244 N N . LEU A 1 161 ? 8.261 2.951 6.947 1.00 95.81 161 LEU A N 1
ATOM 1245 C CA . LEU A 1 161 ? 8.520 1.676 7.633 1.00 95.81 161 LEU A CA 1
ATOM 1246 C C . LEU A 1 161 ? 9.198 0.683 6.692 1.00 95.81 161 LEU A C 1
ATOM 1248 O O . LEU A 1 161 ? 8.759 0.604 5.519 1.00 95.81 161 LEU A O 1
#

Secondary structure (DSSP, 8-state):
-PPP--EEEEEEEEEEEEE-TTT-EEEE-BTTB-EEEEEEEEEEEEEEE---TTGGG------GGGTT-GGGG-SS-S-SSEEEEEEEEEEEEEEEEEEEE---S-SEEEEEEEEEEEEEEEE---TT--SEEEEEEEEEEEES-BSSPPEEEEEEEEEE-

Radius of gyration: 14.64 Å; Cα contacts (8 Å, |Δi|>4): 428; chains: 1; bounding box: 42×32×33 Å

Mean predicted aligned error: 3.17 Å

pLDDT: mean 95.15, std 5.72, range [66.12, 98.88]

Nearest PDB structures (foldseek):
  4mxn-assembly3_C  TM=3.827E-01  e=9.697E-03  Parabacteroides merdae ATCC 43184
  6w4q-assembly2_D  TM=2.296E-01  e=1.594E-01  Kuttervirus CBA120
  1qcx-assembly1_A  TM=3.645E-01  e=8.374E+00  Aspergillus niger

Solvent-accessible surface area (backbone atoms only — not comparable to full-atom values): 8169 Å² total; per-residue (Å²): 133,90,80,84,82,59,63,72,44,78,49,66,74,43,80,45,71,77,34,76,30,45,55,43,41,79,48,69,36,43,92,98,46,51,34,35,43,37,38,42,35,47,33,39,40,31,24,46,38,63,46,42,62,70,43,41,68,52,77,63,61,80,63,80,88,52,70,88,51,75,59,63,40,41,86,52,41,30,12,53,38,35,37,38,28,26,30,32,42,38,37,41,34,45,38,38,41,44,60,78,34,74,28,35,19,18,36,31,30,40,35,47,32,41,37,36,42,38,33,41,36,38,50,65,61,28,96,90,24,38,49,35,37,33,29,47,29,29,45,36,38,37,34,78,36,41,86,48,73,70,44,79,35,74,64,32,68,75,44,73,73